Protein AF-A0A920HHD1-F1 (afdb_monomer_lite)

pLDDT: mean 92.67, std 8.62, range [44.62, 98.0]

Radius of gyration: 18.75 Å; chains: 1; bounding box: 35×21×47 Å

Sequence (61 aa):
MYEKIVDEDPYVMPMKIYPAVHYTMGGVWVDYNLMTTIPGCFAIGEANFSDHGANRLELLH

Foldseek 3Di:
DCCVVPVDDCVVPPDDDDDDDDAALDAAEADPVQAHPDPPDGDDDSRHNPDAPPHRDDDDD

Secondary structure (DSSP, 8-state):
-HHHHHS--TTTSPPP-----------B---TTSB-SSTT-B--GGGBSSSSTTSPPPP--

Structure (mmCIF, N/CA/C/O backbone):
data_AF-A0A920HHD1-F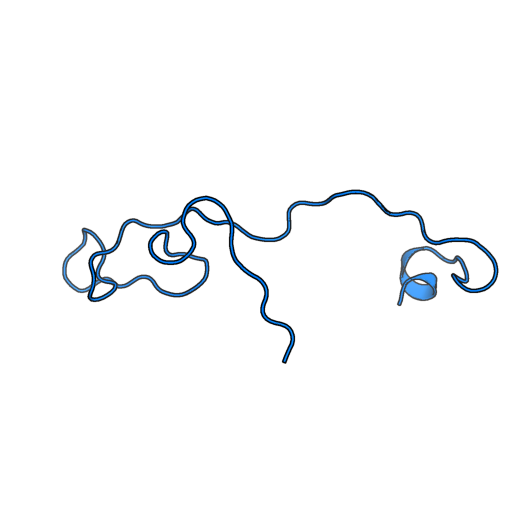1
#
_entry.id   AF-A0A920HHD1-F1
#
loop_
_atom_site.group_PDB
_atom_site.id
_atom_site.type_symbol
_atom_site.label_atom_id
_atom_site.label_alt_id
_atom_site.label_comp_id
_atom_site.label_asym_id
_atom_site.label_entity_id
_atom_site.label_seq_id
_atom_site.pdbx_PDB_ins_code
_atom_site.Cartn_x
_atom_site.Cartn_y
_atom_site.Cartn_z
_atom_site.occupancy
_atom_site.B_iso_or_equiv
_atom_site.auth_seq_id
_atom_site.auth_comp_id
_atom_site.auth_asym_id
_atom_site.auth_atom_id
_atom_site.pdbx_PDB_model_num
ATOM 1 N N . MET A 1 1 ? 11.470 -7.258 -19.087 1.00 86.62 1 MET A N 1
ATOM 2 C CA . MET A 1 1 ? 10.055 -7.179 -18.647 1.00 86.62 1 MET A CA 1
ATOM 3 C C . MET A 1 1 ? 9.261 -6.317 -19.613 1.00 86.62 1 MET A C 1
ATOM 5 O O . MET A 1 1 ? 8.348 -6.857 -20.211 1.00 86.62 1 MET A O 1
ATOM 9 N N . TYR A 1 2 ? 9.652 -5.054 -19.824 1.00 91.50 2 TYR A N 1
ATOM 10 C CA . TYR A 1 2 ? 9.012 -4.147 -20.788 1.00 91.50 2 TYR A CA 1
ATOM 11 C C . TYR A 1 2 ? 8.911 -4.732 -22.207 1.00 91.50 2 TYR A C 1
ATOM 13 O O . TYR A 1 2 ? 7.805 -4.918 -22.696 1.00 91.50 2 TYR A O 1
ATOM 21 N N . GLU A 1 3 ? 10.035 -5.172 -22.784 1.00 92.81 3 GLU A N 1
ATOM 22 C CA . GLU A 1 3 ? 10.086 -5.851 -24.092 1.00 92.81 3 GLU A CA 1
ATOM 23 C C . GLU A 1 3 ? 9.130 -7.054 -24.179 1.00 92.81 3 GLU A C 1
ATOM 25 O O . GLU A 1 3 ? 8.440 -7.237 -25.167 1.00 92.81 3 GLU A O 1
ATOM 30 N N . LYS A 1 4 ? 8.973 -7.830 -23.098 1.00 94.00 4 LYS A N 1
ATOM 31 C CA . LYS A 1 4 ? 8.062 -8.991 -23.080 1.00 94.00 4 LYS A CA 1
ATOM 32 C C . LYS A 1 4 ? 6.573 -8.624 -23.047 1.00 94.00 4 LYS A C 1
ATOM 34 O O . LYS A 1 4 ? 5.747 -9.487 -23.313 1.00 94.00 4 LYS A O 1
ATOM 39 N N . ILE A 1 5 ? 6.228 -7.406 -22.630 1.00 94.12 5 ILE A N 1
ATOM 40 C CA . ILE A 1 5 ? 4.838 -6.947 -22.465 1.00 94.12 5 ILE A CA 1
ATOM 41 C C . ILE A 1 5 ? 4.429 -6.026 -23.623 1.00 94.12 5 ILE A C 1
ATOM 43 O O . ILE A 1 5 ? 3.260 -6.000 -23.995 1.00 94.12 5 ILE A O 1
ATOM 47 N N . VAL A 1 6 ? 5.384 -5.273 -24.177 1.00 92.94 6 VAL A N 1
ATOM 48 C CA . VAL A 1 6 ? 5.150 -4.176 -25.131 1.00 92.94 6 VAL A CA 1
ATOM 49 C C . VAL A 1 6 ? 5.875 -4.390 -26.471 1.00 92.94 6 VAL A C 1
ATOM 51 O O . VAL A 1 6 ? 5.591 -3.665 -27.414 1.00 92.94 6 VAL A O 1
ATOM 54 N N . ASP A 1 7 ? 6.759 -5.392 -26.581 1.00 94.94 7 ASP A N 1
ATOM 55 C CA . ASP A 1 7 ? 7.537 -5.724 -27.795 1.00 94.94 7 ASP A CA 1
ATOM 56 C C . ASP A 1 7 ? 8.470 -4.590 -28.277 1.00 94.94 7 ASP A C 1
ATOM 58 O O . ASP A 1 7 ? 8.788 -4.458 -29.455 1.00 94.94 7 ASP A O 1
ATOM 62 N N . GLU A 1 8 ? 8.920 -3.743 -27.343 1.00 95.19 8 GLU A N 1
ATOM 63 C CA . GLU A 1 8 ? 9.857 -2.636 -27.575 1.00 95.19 8 GLU A CA 1
ATOM 64 C C . GLU A 1 8 ? 11.085 -2.774 -26.646 1.00 95.19 8 GLU A C 1
ATOM 66 O O . GLU A 1 8 ? 10.936 -3.001 -25.439 1.00 95.19 8 GLU A O 1
ATOM 71 N N . ASP A 1 9 ? 12.303 -2.617 -27.184 1.00 95.12 9 ASP A N 1
ATOM 72 C CA . ASP A 1 9 ? 13.547 -2.598 -26.396 1.00 95.12 9 ASP A CA 1
ATOM 73 C C . ASP A 1 9 ? 13.742 -1.215 -25.735 1.00 95.12 9 ASP A C 1
ATOM 75 O O . ASP A 1 9 ? 13.964 -0.227 -26.448 1.00 95.12 9 ASP A O 1
ATOM 79 N N . PRO A 1 10 ? 13.711 -1.118 -24.387 1.00 94.19 10 PRO A N 1
ATOM 80 C CA . PRO A 1 10 ? 13.844 0.149 -23.672 1.00 94.19 10 PRO A CA 1
ATOM 81 C C . PRO A 1 10 ? 15.232 0.805 -23.794 1.00 94.19 10 PRO A C 1
ATOM 83 O O . PRO A 1 10 ? 15.373 1.977 -23.445 1.00 94.19 10 PRO A O 1
ATOM 86 N N . TYR A 1 11 ? 16.257 0.082 -24.265 1.00 94.56 11 TYR A N 1
ATOM 87 C CA . TYR A 1 11 ? 17.578 0.647 -24.567 1.00 94.56 11 TYR A CA 1
ATOM 88 C C . TYR A 1 11 ? 17.630 1.349 -25.929 1.00 94.56 11 TYR A C 1
ATOM 90 O O . TYR A 1 11 ? 18.509 2.182 -26.151 1.00 94.56 11 TYR A O 1
ATOM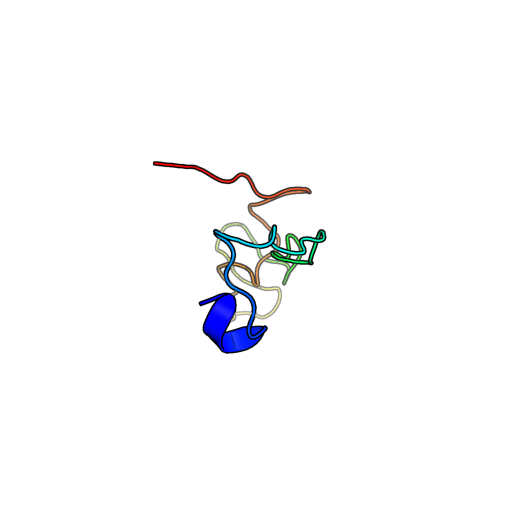 98 N N . VAL A 1 12 ? 16.699 1.027 -26.831 1.00 96.94 12 VAL A N 1
ATOM 99 C CA . VAL A 1 12 ? 16.615 1.599 -28.184 1.00 96.94 12 VAL A CA 1
ATOM 100 C C . VAL A 1 12 ? 15.508 2.649 -28.270 1.00 96.94 12 VAL A C 1
ATOM 102 O O . VAL A 1 12 ? 15.698 3.699 -28.883 1.00 96.94 12 VAL A O 1
ATOM 105 N N . MET A 1 13 ? 14.360 2.390 -27.641 1.00 94.38 13 MET A N 1
ATOM 106 C CA . MET A 1 13 ? 13.189 3.269 -27.618 1.00 94.38 13 MET A CA 1
ATOM 107 C C . MET A 1 13 ? 12.813 3.600 -26.167 1.00 94.38 13 MET A C 1
ATOM 109 O O . MET A 1 13 ? 12.629 2.682 -25.371 1.00 94.38 13 MET A O 1
ATOM 113 N N . PRO A 1 14 ? 12.666 4.885 -25.786 1.00 94.38 14 PRO A N 1
ATOM 114 C CA . PRO A 1 14 ? 12.300 5.248 -24.420 1.00 94.38 14 PRO A CA 1
ATOM 115 C C . PRO A 1 14 ? 10.976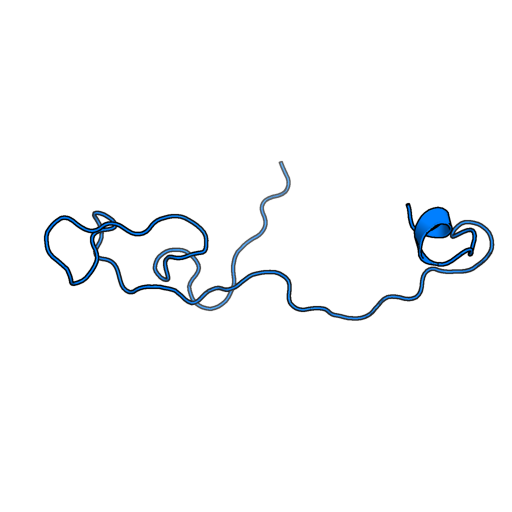 4.619 -23.975 1.00 94.38 14 PRO A C 1
ATOM 117 O O . PRO A 1 14 ? 9.984 4.647 -24.706 1.00 94.38 14 PRO A O 1
ATOM 120 N N . MET A 1 15 ? 10.937 4.119 -22.737 1.00 95.50 15 MET A N 1
ATOM 121 C CA . MET A 1 15 ? 9.713 3.560 -22.163 1.00 95.50 15 MET A CA 1
ATOM 122 C C . MET A 1 15 ? 8.614 4.619 -22.045 1.00 95.50 15 MET A C 1
ATOM 124 O O . MET A 1 15 ? 8.824 5.711 -21.513 1.00 95.50 15 MET A O 1
ATOM 128 N N . LYS A 1 16 ? 7.404 4.250 -22.468 1.00 93.44 16 LYS A N 1
ATOM 129 C CA . LYS A 1 16 ? 6.191 5.047 -22.253 1.00 93.44 16 LYS A CA 1
ATOM 130 C C . LYS A 1 16 ? 5.766 4.938 -20.784 1.00 93.44 16 LYS A C 1
ATOM 132 O O . LYS A 1 16 ? 5.432 3.847 -20.326 1.00 93.44 16 LYS A O 1
ATOM 137 N N . ILE A 1 17 ? 5.763 6.060 -20.062 1.00 94.25 17 ILE A N 1
ATOM 138 C CA . ILE A 1 17 ? 5.376 6.134 -18.645 1.00 94.25 17 ILE A CA 1
ATOM 139 C C . ILE A 1 17 ? 4.219 7.111 -18.439 1.00 94.25 17 ILE A C 1
ATOM 141 O O . ILE A 1 17 ? 4.103 8.114 -19.143 1.00 94.25 17 ILE A O 1
ATOM 145 N N . TYR A 1 18 ? 3.374 6.828 -17.453 1.00 95.75 18 TYR A N 1
ATOM 146 C CA . TYR A 1 18 ? 2.333 7.737 -16.987 1.00 95.75 18 TYR A CA 1
ATOM 147 C C . TYR A 1 18 ? 2.055 7.480 -15.497 1.00 95.75 18 TYR A C 1
ATOM 149 O O . TYR A 1 18 ? 2.297 6.367 -15.022 1.00 95.75 18 TYR A O 1
ATOM 157 N N . PRO A 1 19 ? 1.562 8.476 -14.740 1.00 96.81 19 PRO A N 1
ATOM 158 C CA . PRO A 1 19 ? 1.170 8.265 -13.351 1.00 96.81 19 PRO A CA 1
ATOM 159 C C . PRO A 1 19 ? 0.015 7.262 -13.255 1.00 96.81 19 PRO A C 1
ATOM 161 O O . PRO A 1 19 ? -1.027 7.452 -13.882 1.00 96.81 19 PRO A O 1
ATOM 164 N N . ALA A 1 20 ? 0.182 6.221 -12.444 1.00 95.50 20 ALA A N 1
ATOM 165 C CA . ALA A 1 20 ? -0.847 5.223 -12.173 1.00 95.50 20 ALA A CA 1
ATOM 166 C C . ALA A 1 20 ? -1.129 5.135 -10.669 1.00 95.50 20 ALA A C 1
ATOM 168 O O . ALA A 1 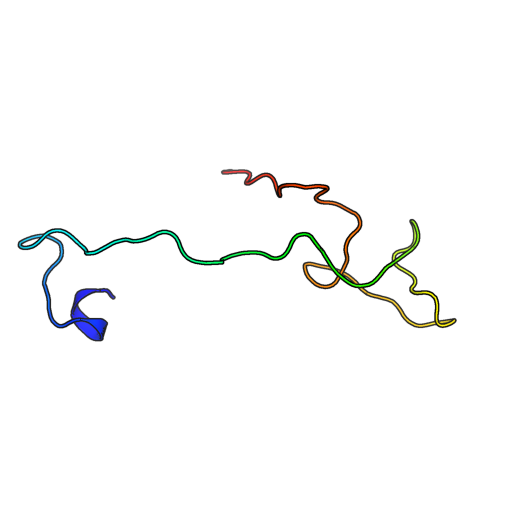20 ? -0.259 5.414 -9.843 1.00 95.50 20 ALA A O 1
ATOM 169 N N . VAL A 1 21 ? -2.355 4.744 -10.319 1.00 95.88 21 VAL A N 1
ATOM 170 C CA . VAL A 1 21 ? -2.728 4.469 -8.926 1.00 95.88 21 VAL A CA 1
ATOM 171 C C . VAL A 1 21 ? -1.878 3.308 -8.414 1.00 95.88 21 VAL A C 1
ATOM 173 O O . VAL A 1 21 ? -1.752 2.295 -9.103 1.00 95.88 21 VAL A O 1
ATOM 176 N N . HIS A 1 22 ? -1.299 3.462 -7.222 1.00 95.00 22 HIS A N 1
ATOM 177 C CA . HIS A 1 22 ? -0.369 2.474 -6.673 1.00 95.00 22 HIS A CA 1
ATOM 178 C C . HIS A 1 22 ? -0.717 2.003 -5.261 1.00 95.00 22 HIS A C 1
ATOM 180 O O . HIS A 1 22 ? -0.602 0.813 -4.992 1.00 95.00 22 HIS A O 1
ATOM 186 N N . TYR A 1 23 ? -1.141 2.913 -4.382 1.00 94.62 23 TYR A N 1
ATOM 187 C CA . TYR A 1 23 ? -1.388 2.603 -2.977 1.00 94.62 23 TYR A CA 1
ATOM 188 C C . TYR A 1 23 ? -2.614 3.351 -2.457 1.00 94.62 23 TYR A C 1
ATOM 190 O O . TYR A 1 23 ? -2.839 4.507 -2.831 1.00 94.62 23 TYR A O 1
ATOM 198 N N . THR A 1 24 ? -3.388 2.703 -1.589 1.00 94.88 24 THR A N 1
ATOM 199 C CA . THR A 1 24 ? -4.575 3.298 -0.964 1.00 94.88 24 THR A CA 1
ATOM 200 C C . THR A 1 24 ? -4.276 3.697 0.477 1.00 94.88 24 THR A C 1
ATOM 202 O O . THR A 1 24 ? -3.915 2.873 1.302 1.00 94.88 24 THR A O 1
ATOM 205 N N . MET A 1 25 ? -4.435 4.985 0.784 1.00 95.12 25 MET A N 1
ATOM 206 C CA . MET A 1 25 ? -4.219 5.531 2.134 1.00 95.12 25 MET A CA 1
ATOM 207 C C . MET A 1 25 ? -5.440 5.344 3.044 1.00 95.12 25 MET A C 1
ATOM 209 O O . MET A 1 25 ? -5.314 5.334 4.264 1.00 95.12 25 MET A O 1
ATOM 213 N N . GLY A 1 26 ? -6.632 5.264 2.451 1.00 93.75 26 GLY A N 1
ATOM 214 C CA . GLY A 1 26 ? -7.860 4.959 3.176 1.00 93.75 26 GLY A CA 1
ATOM 215 C C . GLY A 1 26 ? -8.006 3.463 3.435 1.00 93.75 26 GLY A C 1
ATOM 216 O O . GLY A 1 26 ? -7.312 2.645 2.847 1.00 93.75 26 GLY A O 1
ATOM 217 N N . GLY A 1 27 ? -8.976 3.102 4.265 1.00 95.31 27 GLY A N 1
ATOM 218 C CA . GLY A 1 27 ? -9.239 1.710 4.591 1.00 95.31 27 GLY A CA 1
ATOM 219 C C . GLY A 1 27 ? -10.346 1.578 5.623 1.00 95.31 27 GLY A C 1
ATOM 220 O O . GLY A 1 27 ? -11.113 2.512 5.871 1.00 95.31 27 GLY A O 1
ATOM 221 N N . VAL A 1 28 ? -10.427 0.405 6.236 1.00 97.06 28 VAL A N 1
ATOM 222 C CA . VAL A 1 28 ? -11.346 0.126 7.336 1.00 97.06 28 VAL A CA 1
ATOM 223 C C . VAL A 1 28 ? -10.935 0.936 8.560 1.00 97.06 28 VAL A C 1
ATOM 225 O O . VAL A 1 28 ? -9.761 0.955 8.933 1.00 97.06 28 VAL A O 1
ATOM 228 N N . TRP A 1 29 ? -11.915 1.574 9.206 1.00 95.56 29 TRP A N 1
ATOM 229 C CA . TRP A 1 29 ? -11.700 2.241 10.485 1.00 95.56 29 TRP A CA 1
ATOM 230 C C . TRP A 1 29 ? -11.335 1.225 11.571 1.00 95.56 29 TRP A C 1
ATOM 232 O O . TRP A 1 29 ? -12.085 0.278 11.821 1.00 95.56 29 TRP A O 1
ATOM 242 N N . VAL A 1 30 ? -10.209 1.460 12.237 1.00 96.31 30 VAL A N 1
ATOM 243 C CA . VAL A 1 30 ? -9.697 0.664 13.352 1.00 96.31 30 VAL A CA 1
ATOM 244 C C . VAL A 1 30 ? -9.280 1.548 14.527 1.00 96.31 30 VAL A C 1
ATOM 246 O O . VAL A 1 30 ? -8.978 2.728 14.354 1.00 96.31 30 VAL A O 1
ATOM 249 N N . ASP A 1 31 ? -9.282 0.988 15.733 1.00 95.12 31 ASP A N 1
ATOM 250 C CA . ASP A 1 31 ? -8.695 1.628 16.912 1.00 95.12 31 ASP A CA 1
ATOM 251 C C . ASP A 1 31 ? -7.164 1.426 16.984 1.00 95.12 31 ASP A C 1
ATOM 253 O O . ASP A 1 31 ? -6.549 0.822 16.104 1.00 95.12 31 ASP A O 1
ATOM 257 N N . TYR A 1 32 ? -6.531 1.908 18.061 1.00 93.62 32 TYR A N 1
ATOM 258 C CA . TYR A 1 32 ? -5.086 1.743 18.283 1.00 93.62 32 TYR A CA 1
ATOM 259 C C . TYR A 1 32 ? -4.636 0.283 18.472 1.00 93.62 32 TYR A C 1
ATOM 261 O O . TYR A 1 32 ? -3.440 0.008 18.408 1.00 93.62 32 TYR A O 1
ATOM 269 N N . ASN A 1 33 ? -5.568 -0.649 18.694 1.00 95.12 33 ASN A N 1
ATOM 270 C CA . ASN A 1 33 ? -5.305 -2.087 18.760 1.00 95.12 33 ASN A CA 1
ATOM 271 C C . ASN A 1 33 ? -5.614 -2.790 17.428 1.00 95.12 33 ASN A C 1
ATOM 273 O O . ASN A 1 33 ? -5.615 -4.021 17.374 1.00 95.12 33 ASN A O 1
ATOM 277 N N . LEU A 1 34 ? -5.869 -2.026 16.358 1.00 96.12 34 LEU A N 1
ATOM 278 C CA . LEU A 1 34 ? -6.202 -2.505 15.014 1.00 96.12 34 LEU A CA 1
ATOM 279 C C . LEU A 1 34 ? -7.559 -3.230 14.931 1.00 96.12 34 LEU A C 1
ATOM 281 O O . LEU A 1 34 ? -7.836 -3.966 13.978 1.00 96.12 34 LEU A O 1
ATOM 285 N N . MET A 1 35 ? -8.420 -3.027 15.930 1.00 97.50 35 MET A N 1
ATOM 286 C CA . MET A 1 35 ? -9.739 -3.634 16.004 1.00 97.50 35 MET A CA 1
ATOM 287 C C . MET A 1 35 ? -10.771 -2.757 15.298 1.00 97.50 35 MET A C 1
ATOM 289 O O . MET A 1 35 ? -10.820 -1.542 15.485 1.00 97.50 35 MET A O 1
ATOM 293 N N . THR A 1 36 ? -11.607 -3.381 14.472 1.00 97.25 36 THR A N 1
ATOM 294 C CA . THR A 1 36 ? -12.692 -2.696 13.761 1.00 97.25 36 THR A CA 1
ATOM 295 C C . THR A 1 36 ? -13.854 -2.368 14.704 1.00 97.25 36 THR A C 1
ATOM 297 O O . THR A 1 36 ? -13.850 -2.700 15.889 1.00 97.25 36 THR A O 1
ATOM 300 N N . THR A 1 37 ? -14.919 -1.774 14.167 1.00 97.12 37 THR A N 1
ATOM 301 C CA . THR A 1 37 ? -16.172 -1.569 14.910 1.00 97.12 37 THR A CA 1
ATOM 302 C C . THR A 1 37 ? -16.919 -2.870 15.231 1.00 97.12 37 THR A C 1
ATOM 304 O O . THR A 1 37 ? -17.853 -2.846 16.033 1.00 97.12 37 THR A O 1
ATOM 307 N N . ILE A 1 38 ? -16.526 -4.005 14.638 1.00 98.00 38 ILE A N 1
ATOM 308 C CA . ILE A 1 38 ? -17.096 -5.326 14.921 1.00 98.00 38 ILE A CA 1
ATOM 309 C C . ILE A 1 38 ? -16.257 -6.022 16.007 1.00 98.00 38 ILE A C 1
ATOM 311 O O . ILE A 1 38 ? -15.073 -6.294 15.779 1.00 98.00 38 ILE A O 1
ATOM 315 N N . PRO A 1 39 ? -16.854 -6.383 17.163 1.00 97.31 39 PRO A N 1
ATOM 316 C CA . PRO A 1 39 ? -16.149 -7.069 18.237 1.00 97.31 39 PRO A CA 1
ATOM 317 C C . PRO A 1 39 ? -15.426 -8.348 17.784 1.00 97.31 39 PRO A C 1
ATOM 319 O O . PRO A 1 39 ? -16.049 -9.246 17.223 1.00 97.31 39 PRO A O 1
ATOM 322 N N . GLY A 1 40 ? -14.117 -8.441 18.037 1.00 97.56 40 GLY A N 1
ATOM 323 C CA . GLY A 1 40 ? -13.274 -9.578 17.652 1.00 97.56 40 GLY A CA 1
ATOM 324 C C . GLY A 1 40 ? -12.760 -9.567 16.207 1.00 97.56 40 GLY A C 1
ATOM 325 O O . GLY A 1 40 ? -12.009 -10.470 15.846 1.00 97.56 40 GLY A O 1
ATOM 326 N N . CYS A 1 41 ? -13.124 -8.577 15.383 1.00 97.81 41 CYS A N 1
ATOM 327 C CA . CYS A 1 41 ? -12.669 -8.465 13.996 1.00 97.81 41 CYS A CA 1
ATOM 328 C C . CYS A 1 41 ? -11.585 -7.386 13.850 1.00 97.81 41 CYS A C 1
ATOM 330 O O . CYS A 1 41 ? -11.802 -6.235 14.237 1.00 97.81 41 CYS A O 1
ATOM 332 N N . PHE A 1 42 ? -10.444 -7.748 13.257 1.00 97.56 42 PHE A N 1
ATOM 333 C CA . PHE A 1 42 ? -9.260 -6.895 13.111 1.00 97.56 42 PHE A CA 1
ATOM 334 C C . PHE A 1 42 ? -8.934 -6.654 11.634 1.00 97.56 42 PHE A C 1
ATOM 336 O O . PHE A 1 42 ? -9.141 -7.538 10.801 1.00 97.56 42 PHE A O 1
ATOM 343 N N . ALA A 1 43 ? -8.391 -5.477 11.318 1.00 97.44 43 ALA A N 1
ATOM 344 C CA . ALA A 1 43 ? -7.909 -5.133 9.981 1.00 97.44 43 ALA A CA 1
ATOM 345 C C . ALA A 1 43 ? -6.510 -4.512 10.069 1.00 97.44 43 ALA A C 1
ATOM 347 O O . ALA A 1 43 ? -6.258 -3.637 10.894 1.00 97.44 43 ALA A O 1
ATOM 348 N N . ILE A 1 44 ? -5.591 -4.979 9.222 1.00 95.62 44 ILE A N 1
ATOM 349 C CA . ILE A 1 44 ? -4.171 -4.603 9.250 1.00 95.62 44 ILE A CA 1
ATOM 350 C C . ILE A 1 44 ? -3.629 -4.391 7.829 1.00 95.62 44 ILE A C 1
ATOM 352 O O . ILE A 1 44 ? -4.218 -4.872 6.859 1.00 95.62 44 ILE A O 1
ATOM 356 N N . GLY A 1 45 ? -2.478 -3.727 7.711 1.00 94.50 45 GLY A N 1
ATOM 357 C CA . GLY A 1 45 ? -1.830 -3.457 6.423 1.00 94.50 45 GLY A CA 1
ATOM 358 C C . GLY A 1 45 ? -2.571 -2.397 5.602 1.00 94.50 45 GLY A C 1
ATOM 359 O O . GLY A 1 45 ? -3.287 -1.578 6.164 1.00 94.50 45 GLY A O 1
ATOM 360 N N . GLU A 1 46 ? -2.441 -2.445 4.271 1.00 96.38 46 GLU A N 1
ATOM 361 C CA . GLU A 1 46 ? -3.059 -1.468 3.344 1.00 96.38 46 GLU A CA 1
ATOM 362 C C . GLU A 1 46 ? -4.597 -1.423 3.427 1.00 96.38 46 GLU A C 1
ATOM 364 O O . GLU A 1 46 ? -5.230 -0.484 2.964 1.00 96.38 46 GLU A O 1
ATOM 369 N N . ALA A 1 47 ? -5.223 -2.427 4.046 1.00 95.69 47 ALA A N 1
ATOM 370 C CA . ALA A 1 47 ? -6.660 -2.427 4.283 1.00 95.69 47 ALA A CA 1
ATOM 371 C C . ALA A 1 47 ? -7.095 -1.513 5.447 1.00 95.69 47 ALA A C 1
ATOM 373 O O . ALA A 1 47 ? -8.297 -1.285 5.595 1.00 95.69 47 ALA A O 1
ATOM 374 N N . ASN A 1 48 ? -6.174 -1.029 6.291 1.00 94.19 48 ASN A N 1
ATOM 375 C CA . ASN A 1 48 ? -6.467 -0.109 7.396 1.00 94.19 48 ASN A CA 1
ATOM 376 C C . ASN A 1 48 ? -6.247 1.358 6.974 1.00 94.19 48 ASN A C 1
ATOM 378 O O . ASN A 1 48 ? -5.553 1.633 6.002 1.00 94.19 48 ASN A O 1
ATOM 382 N N . PHE A 1 49 ? -6.840 2.304 7.707 1.00 90.81 49 PHE A N 1
ATOM 383 C CA . PHE A 1 49 ? -6.716 3.742 7.412 1.00 90.81 49 PHE A CA 1
ATOM 384 C C . PHE A 1 49 ? -5.691 4.500 8.285 1.00 90.81 49 PHE A C 1
ATOM 386 O O . PHE A 1 49 ? -5.468 5.692 8.073 1.00 90.81 49 PHE A O 1
ATOM 393 N N . SER A 1 50 ? -5.159 3.881 9.342 1.00 84.62 50 SER A N 1
ATOM 394 C CA . SER A 1 50 ? -4.716 4.613 10.540 1.00 84.62 50 SER A CA 1
ATOM 395 C C . SER A 1 50 ? -3.330 5.249 10.426 1.00 84.62 50 SER A C 1
ATOM 397 O O . SER A 1 50 ? -3.076 6.264 11.074 1.00 84.62 50 SER A O 1
ATOM 399 N N . ASP A 1 51 ? -2.438 4.684 9.610 1.00 88.06 51 ASP A N 1
ATOM 400 C CA . ASP A 1 51 ? -0.995 4.915 9.782 1.00 88.06 51 ASP A CA 1
ATOM 401 C C . ASP A 1 51 ? -0.403 5.936 8.798 1.00 88.06 51 ASP A C 1
ATOM 403 O O . ASP A 1 51 ? 0.640 6.537 9.060 1.00 88.06 51 ASP A O 1
ATOM 407 N N . HIS A 1 52 ? -1.047 6.145 7.648 1.00 92.81 52 HIS A N 1
ATOM 408 C CA . HIS A 1 52 ? -0.449 6.873 6.521 1.00 92.81 52 HIS A CA 1
ATOM 409 C C . HIS A 1 52 ? -0.946 8.314 6.355 1.00 92.81 52 HIS A C 1
ATOM 411 O O . HIS A 1 52 ? -0.370 9.078 5.578 1.00 92.81 52 HIS A O 1
ATOM 417 N N . GLY A 1 53 ? -2.000 8.719 7.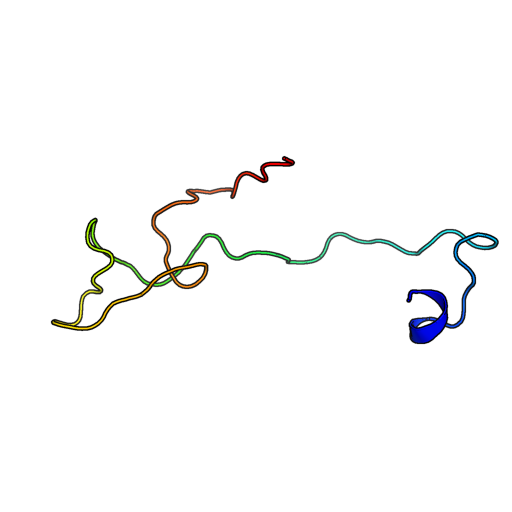070 1.00 91.12 53 GLY A N 1
ATOM 418 C CA . GLY A 1 53 ? -2.616 10.031 6.872 1.00 91.12 53 GLY A CA 1
ATOM 419 C C . GLY A 1 53 ? -3.016 10.250 5.406 1.00 91.12 53 GLY A C 1
ATOM 420 O O . GLY A 1 53 ? -3.603 9.377 4.775 1.00 91.12 53 GLY A O 1
ATOM 421 N N . ALA A 1 54 ? -2.696 11.419 4.845 1.00 94.38 54 ALA A N 1
ATOM 422 C CA . ALA A 1 54 ? -3.044 11.742 3.457 1.00 94.38 54 ALA A CA 1
ATOM 423 C C . ALA A 1 54 ? -2.064 11.181 2.408 1.00 94.38 54 ALA A C 1
ATOM 425 O O . ALA A 1 54 ? -2.432 11.086 1.242 1.00 94.38 54 ALA A O 1
ATOM 426 N N . ASN A 1 55 ? -0.828 10.838 2.791 1.00 93.94 55 ASN A N 1
ATOM 427 C CA . ASN A 1 55 ? 0.199 10.332 1.879 1.00 93.94 55 ASN A CA 1
ATOM 428 C C . ASN A 1 55 ? 1.138 9.379 2.618 1.00 93.94 55 ASN A C 1
ATOM 430 O O . ASN A 1 55 ? 1.785 9.770 3.592 1.00 93.94 55 ASN A O 1
ATOM 434 N N . ARG A 1 56 ? 1.271 8.153 2.108 1.00 93.06 56 ARG A N 1
ATOM 435 C CA . ARG A 1 56 ? 2.265 7.198 2.596 1.00 93.06 56 ARG A CA 1
ATOM 436 C C . ARG A 1 56 ? 3.683 7.708 2.311 1.00 93.06 56 ARG A C 1
ATOM 438 O O . ARG A 1 56 ? 3.974 8.164 1.209 1.00 93.06 56 ARG A O 1
ATOM 445 N N . LEU A 1 57 ? 4.576 7.566 3.290 1.00 92.00 57 LE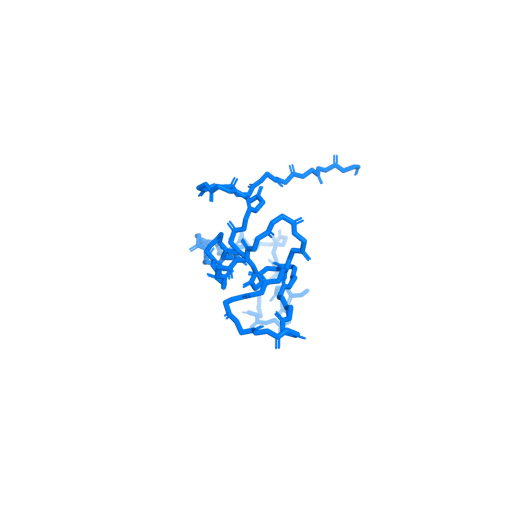U A N 1
ATOM 446 C CA . LEU A 1 57 ? 6.012 7.768 3.100 1.00 92.00 57 LEU A CA 1
ATOM 447 C C . LEU A 1 57 ? 6.670 6.484 2.584 1.00 92.00 57 LEU A C 1
ATOM 449 O O . LEU A 1 57 ? 6.459 5.401 3.138 1.00 92.00 57 LEU A O 1
ATOM 453 N N . GLU A 1 58 ? 7.498 6.617 1.550 1.00 84.00 58 GLU A N 1
ATOM 454 C CA . GLU A 1 58 ? 8.404 5.558 1.111 1.00 84.00 58 GLU A CA 1
ATOM 455 C C . GLU A 1 58 ? 9.763 5.716 1.800 1.00 84.00 58 GLU A C 1
ATOM 457 O O . GLU A 1 58 ? 10.374 6.784 1.769 1.00 84.00 58 GLU A O 1
ATOM 462 N N . LEU A 1 59 ? 10.234 4.642 2.431 1.00 76.06 59 LEU A N 1
ATOM 463 C CA . LEU A 1 59 ? 11.586 4.534 2.972 1.00 76.06 59 LEU A CA 1
ATOM 464 C C . LEU A 1 59 ? 12.406 3.654 2.028 1.00 76.06 59 LEU A C 1
ATOM 466 O O . LEU A 1 59 ? 12.093 2.477 1.852 1.00 76.06 59 LEU A O 1
ATOM 470 N N . LEU A 1 60 ? 13.454 4.229 1.441 1.00 56.75 60 LEU A N 1
ATOM 471 C CA . LEU A 1 60 ? 14.517 3.482 0.776 1.00 56.75 60 LEU A CA 1
ATOM 472 C C . LEU A 1 60 ? 15.566 3.149 1.845 1.00 56.75 60 LEU A C 1
ATOM 474 O O . LEU A 1 60 ? 16.206 4.062 2.368 1.00 56.75 60 LEU A O 1
ATOM 478 N N . HIS A 1 61 ? 15.685 1.871 2.212 1.00 44.62 61 HIS A N 1
ATOM 479 C CA . HIS A 1 61 ? 16.845 1.363 2.952 1.00 44.62 61 HIS A CA 1
ATOM 480 C C . HIS A 1 61 ? 17.976 1.024 1.984 1.00 44.62 61 HIS A C 1
ATOM 482 O O . HIS A 1 61 ? 17.666 0.489 0.894 1.00 44.62 61 HIS A O 1
#